Protein AF-A0A0P7YQ65-F1 (afdb_monomer_lite)

Structure (mmCIF, N/CA/C/O backbone):
data_AF-A0A0P7YQ65-F1
#
_entry.id   AF-A0A0P7YQ65-F1
#
loop_
_atom_site.group_PDB
_atom_site.id
_atom_site.type_symbol
_atom_site.label_atom_id
_atom_site.label_alt_id
_atom_site.label_comp_id
_atom_site.label_asym_id
_atom_site.label_entity_id
_atom_site.label_seq_id
_atom_site.pdbx_PDB_ins_code
_atom_site.Cartn_x
_atom_site.Cartn_y
_atom_site.Cartn_z
_atom_site.occupancy
_atom_site.B_iso_or_equiv
_atom_site.auth_seq_id
_atom_site.auth_comp_id
_atom_site.auth_asym_id
_atom_site.auth_atom_id
_atom_site.pdbx_PDB_model_num
ATOM 1 N N . THR A 1 1 ? -22.231 3.088 13.021 1.00 81.00 1 THR A N 1
ATOM 2 C CA . THR A 1 1 ? -20.899 3.186 12.365 1.00 81.00 1 THR A CA 1
ATOM 3 C C . THR A 1 1 ? -19.817 2.565 13.251 1.00 81.00 1 THR A C 1
ATOM 5 O O . THR A 1 1 ? -20.143 2.101 14.336 1.00 81.00 1 THR A O 1
ATOM 8 N N . ILE A 1 2 ? -18.547 2.473 12.818 1.00 89.12 2 ILE A N 1
ATOM 9 C CA . ILE A 1 2 ? -17.470 1.902 13.663 1.00 89.12 2 ILE A CA 1
ATOM 10 C C . ILE A 1 2 ? -17.171 2.763 14.904 1.00 89.12 2 ILE A C 1
ATOM 12 O O . ILE A 1 2 ? -16.790 2.227 15.935 1.00 89.12 2 ILE A O 1
ATOM 16 N N . LEU A 1 3 ? -17.410 4.077 14.811 1.00 90.44 3 LEU A N 1
ATOM 17 C CA . LEU A 1 3 ? -17.235 5.037 15.905 1.00 90.44 3 LEU A CA 1
ATOM 18 C C . LEU A 1 3 ? -18.256 4.833 17.033 1.00 90.44 3 LEU A C 1
ATOM 20 O O . LEU A 1 3 ? -17.867 4.820 18.193 1.00 90.44 3 LEU A O 1
ATOM 24 N N . GLU A 1 4 ? -19.530 4.604 16.696 1.00 92.19 4 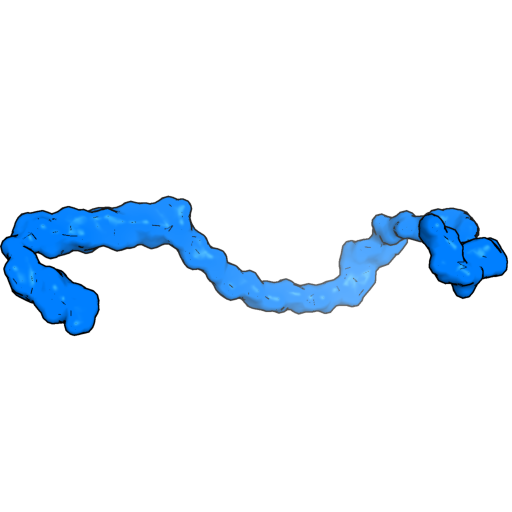GLU A N 1
ATOM 25 C CA . GLU A 1 4 ? -20.584 4.305 17.686 1.00 92.19 4 GLU A CA 1
ATOM 26 C C . GLU A 1 4 ? -20.237 3.057 18.506 1.00 92.19 4 GLU A C 1
ATOM 28 O O . GLU A 1 4 ? -20.224 3.091 19.730 1.00 92.19 4 GLU A O 1
ATOM 33 N N . LYS A 1 5 ? -19.830 1.976 17.828 1.00 90.25 5 LYS A N 1
ATOM 34 C CA . LYS A 1 5 ? -19.441 0.728 18.496 1.00 90.25 5 LYS A CA 1
ATOM 35 C C . LYS A 1 5 ? -18.218 0.879 19.397 1.00 90.25 5 LYS A C 1
ATOM 37 O O . LYS A 1 5 ? -18.065 0.077 20.303 1.00 90.25 5 LYS A O 1
ATOM 42 N N . LEU A 1 6 ? -17.337 1.842 19.123 1.00 89.94 6 LEU A N 1
ATOM 43 C CA . LEU A 1 6 ? -16.158 2.107 19.946 1.00 89.94 6 LEU A CA 1
ATOM 44 C C . LEU A 1 6 ? -16.536 2.854 21.236 1.00 89.94 6 LEU A C 1
ATOM 46 O O . LEU A 1 6 ? -15.967 2.571 22.285 1.00 89.94 6 LEU A O 1
ATOM 50 N N . GLN A 1 7 ? -17.498 3.781 21.152 1.00 90.81 7 GLN A N 1
ATOM 51 C CA . GLN A 1 7 ? -17.994 4.557 22.295 1.00 90.81 7 GLN A CA 1
ATOM 52 C C . GLN A 1 7 ? -18.768 3.707 23.306 1.00 90.81 7 GLN A C 1
ATOM 54 O O . GLN A 1 7 ? -18.700 3.992 24.498 1.00 90.81 7 GLN A O 1
ATOM 59 N N . ASP A 1 8 ? -19.445 2.652 22.851 1.00 94.81 8 ASP A N 1
ATOM 60 C CA . ASP A 1 8 ? -20.204 1.742 23.719 1.00 94.81 8 ASP A CA 1
ATOM 61 C C . ASP A 1 8 ? -19.314 0.791 24.549 1.00 94.81 8 ASP A C 1
ATOM 63 O O . ASP A 1 8 ? -19.806 0.091 25.437 1.00 94.81 8 ASP A O 1
ATOM 67 N N . LEU A 1 9 ? -18.005 0.729 24.269 1.00 93.88 9 LEU A N 1
ATOM 68 C CA . LEU A 1 9 ? -17.078 -0.163 24.970 1.00 93.88 9 LEU A CA 1
ATOM 69 C C . LEU A 1 9 ? -16.540 0.474 26.262 1.00 93.88 9 LEU A C 1
ATOM 71 O O . LEU A 1 9 ? -16.280 1.679 26.288 1.00 93.88 9 LEU A O 1
ATOM 75 N N . PRO A 1 10 ? -16.262 -0.327 27.308 1.00 96.56 10 PRO A N 1
ATOM 76 C CA . PRO A 1 10 ? -15.515 0.120 28.481 1.00 96.56 10 PRO A CA 1
ATOM 77 C C . PRO A 1 10 ? -14.142 0.701 28.117 1.00 96.56 10 PRO A C 1
ATOM 79 O O . PRO A 1 10 ? -13.490 0.230 27.182 1.00 96.56 10 PRO A O 1
ATOM 82 N N . GLU A 1 11 ? -13.649 1.653 28.914 1.00 93.25 11 GLU A N 1
ATOM 83 C CA . GLU A 1 11 ? -12.364 2.339 28.681 1.00 93.25 11 GLU A CA 1
ATOM 84 C C . GLU A 1 11 ? -11.184 1.374 28.489 1.00 93.25 11 GLU A C 1
ATOM 86 O O . GLU A 1 11 ? -10.313 1.601 27.650 1.00 93.25 11 GLU A O 1
ATOM 91 N N . THR A 1 12 ? -11.176 0.255 29.216 1.00 95.44 12 THR A N 1
ATOM 92 C CA . THR A 1 12 ? -10.129 -0.771 29.107 1.00 95.44 12 THR A CA 1
ATOM 93 C C . THR A 1 12 ? -10.074 -1.400 27.717 1.00 95.44 12 THR A C 1
ATOM 95 O O . THR A 1 12 ? -8.993 -1.619 27.176 1.00 95.44 12 THR A O 1
ATOM 98 N N . GLN A 1 13 ? -11.232 -1.659 27.110 1.00 94.25 13 GLN A N 1
ATOM 99 C CA . GLN A 1 13 ? -11.326 -2.222 25.766 1.00 94.25 13 GLN A CA 1
ATOM 100 C C . GLN A 1 13 ? -11.003 -1.171 24.703 1.00 94.25 13 GLN A C 1
ATOM 102 O O . GLN A 1 13 ? -10.385 -1.498 23.691 1.00 94.25 13 GLN A O 1
ATOM 107 N N . GLN A 1 14 ? -11.345 0.097 24.946 1.00 95.31 14 GLN A N 1
ATOM 108 C CA . GLN A 1 14 ? -10.928 1.195 24.073 1.00 95.31 14 GLN A CA 1
ATOM 109 C C . GLN A 1 14 ? -9.398 1.312 24.023 1.00 95.31 14 GLN A C 1
ATOM 111 O O . GLN A 1 14 ? -8.839 1.408 22.931 1.00 95.31 14 GLN A O 1
ATOM 116 N N . GLN A 1 15 ? -8.715 1.220 25.171 1.00 95.25 15 GLN A N 1
ATOM 117 C CA . GLN A 1 15 ? -7.246 1.220 25.227 1.00 95.25 15 GLN A CA 1
ATOM 118 C C . GLN A 1 15 ? -6.634 0.036 24.474 1.00 95.25 15 GLN A C 1
ATOM 120 O O . GLN A 1 15 ? -5.757 0.238 23.643 1.00 95.25 15 GLN A O 1
ATOM 125 N N . GLN A 1 16 ? -7.165 -1.179 24.643 1.00 96.44 16 GLN A N 1
ATOM 126 C CA . GLN A 1 16 ? -6.689 -2.345 23.884 1.00 96.44 16 GLN A CA 1
ATOM 127 C C . GLN A 1 16 ? -6.803 -2.159 22.365 1.00 96.44 16 GLN A C 1
ATOM 129 O O . GLN A 1 16 ? -5.945 -2.615 21.609 1.00 96.44 16 GLN A O 1
ATOM 134 N N . ILE A 1 17 ? -7.865 -1.497 21.901 1.00 95.50 17 ILE A N 1
ATOM 135 C CA . ILE A 1 17 ? -8.037 -1.195 20.479 1.00 95.50 17 ILE A CA 1
ATOM 136 C C . ILE A 1 17 ? -7.017 -0.146 20.026 1.00 95.50 17 ILE A C 1
ATOM 138 O O . ILE A 1 17 ? -6.449 -0.301 18.945 1.00 95.50 17 ILE A O 1
ATOM 142 N N . LEU A 1 18 ? -6.760 0.890 20.831 1.00 94.75 18 LEU A N 1
ATOM 143 C CA . LEU A 1 18 ? -5.735 1.897 20.538 1.00 94.75 18 LEU A CA 1
ATOM 144 C C . LEU A 1 18 ? -4.344 1.263 20.433 1.00 94.75 18 LEU A C 1
ATOM 146 O O . LEU A 1 18 ? -3.672 1.467 19.421 1.00 94.75 18 LEU A O 1
ATOM 150 N N . ASP A 1 19 ? -3.971 0.420 21.395 1.00 96.94 19 ASP A N 1
ATOM 151 C CA . ASP A 1 19 ? -2.708 -0.326 21.388 1.00 96.94 19 ASP A CA 1
ATOM 152 C C . ASP A 1 19 ? -2.587 -1.201 20.133 1.00 96.94 19 ASP A C 1
ATOM 154 O O . ASP A 1 19 ? -1.538 -1.277 19.488 1.00 96.94 19 ASP A O 1
ATOM 158 N N . TYR A 1 20 ? -3.682 -1.854 19.737 1.00 96.19 20 TYR A N 1
ATOM 159 C CA . TYR A 1 20 ? -3.700 -2.685 18.540 1.00 96.19 20 TYR A CA 1
ATOM 160 C C . TYR A 1 20 ? -3.565 -1.863 17.253 1.00 96.19 20 TYR A C 1
ATOM 162 O O . TYR A 1 20 ? -2.855 -2.269 16.331 1.00 96.19 20 TYR A O 1
ATOM 170 N N . ILE A 1 21 ? -4.205 -0.694 17.175 1.00 94.88 21 ILE A N 1
ATOM 171 C CA . ILE A 1 21 ? -4.049 0.235 16.047 1.00 94.88 21 ILE A CA 1
ATOM 172 C C . ILE A 1 21 ? -2.600 0.723 15.963 1.00 94.88 21 ILE A C 1
ATOM 174 O O . ILE A 1 21 ? -2.028 0.742 14.867 1.00 94.88 21 ILE A O 1
ATOM 178 N N . GLU A 1 22 ? -1.990 1.069 17.097 1.00 95.12 22 GLU A N 1
ATOM 179 C CA . GLU A 1 22 ? -0.580 1.451 17.160 1.00 95.12 22 GLU A CA 1
ATOM 180 C C . GLU A 1 22 ? 0.313 0.311 16.659 1.00 95.12 22 GLU A C 1
ATOM 182 O O . GLU A 1 22 ? 1.103 0.509 15.730 1.00 95.12 22 GLU A O 1
ATOM 187 N N . PHE A 1 23 ? 0.119 -0.905 17.167 1.00 97.00 23 PHE A N 1
ATOM 188 C CA . PHE A 1 23 ? 0.826 -2.096 16.699 1.00 97.00 23 PHE A CA 1
ATOM 189 C C . PHE A 1 23 ? 0.697 -2.299 15.182 1.00 97.00 23 PHE A C 1
ATOM 191 O O . PHE A 1 23 ? 1.694 -2.535 14.496 1.00 97.00 23 PHE A O 1
ATOM 198 N N . LEU A 1 24 ? -0.514 -2.186 14.628 1.00 96.12 24 LEU A N 1
ATOM 199 C CA . LEU A 1 24 ? -0.742 -2.338 13.190 1.00 96.12 24 LEU A CA 1
ATOM 200 C C . LEU A 1 24 ? -0.020 -1.261 12.377 1.00 96.12 24 LEU A C 1
ATOM 202 O O . LEU A 1 24 ? 0.527 -1.573 11.318 1.00 96.12 24 LEU A O 1
ATOM 206 N N . SER A 1 25 ? 0.016 -0.021 12.868 1.00 91.69 25 SER A N 1
ATOM 207 C CA . SER A 1 25 ? 0.713 1.086 12.205 1.00 91.69 25 SER A CA 1
ATOM 208 C C . SER A 1 25 ? 2.228 0.870 12.128 1.00 91.69 25 SER A C 1
ATOM 210 O O . SER A 1 25 ? 2.846 1.204 11.116 1.00 91.69 25 SER A O 1
ATOM 212 N N . GLN A 1 26 ? 2.809 0.255 13.162 1.00 92.00 26 GLN A N 1
ATOM 213 C CA . GLN A 1 26 ? 4.231 -0.079 13.221 1.00 92.00 26 GLN A CA 1
ATOM 214 C C . GLN A 1 26 ? 4.555 -1.316 12.374 1.00 92.00 26 GLN A C 1
ATOM 216 O O . GLN A 1 26 ? 5.556 -1.339 11.659 1.00 92.00 26 GLN A O 1
ATOM 221 N N . LYS A 1 27 ? 3.698 -2.343 12.425 1.00 94.62 27 LYS A N 1
ATOM 222 C CA . LYS A 1 27 ? 3.882 -3.603 11.690 1.00 94.62 27 LYS A CA 1
ATOM 223 C C . LYS A 1 27 ? 3.709 -3.439 10.182 1.00 94.62 27 LYS A C 1
ATOM 225 O O . LYS A 1 27 ? 4.417 -4.081 9.408 1.00 94.62 27 LYS A O 1
ATOM 230 N N . TYR A 1 28 ? 2.767 -2.599 9.768 1.00 92.38 28 TYR A N 1
ATOM 231 C CA . TYR A 1 28 ? 2.464 -2.323 8.369 1.00 92.38 28 TYR A CA 1
ATOM 232 C C . TYR A 1 28 ? 2.662 -0.831 8.095 1.00 92.38 28 TYR A C 1
ATOM 234 O O . TYR A 1 28 ? 1.678 -0.099 7.936 1.00 92.38 28 TYR A O 1
ATOM 242 N N . PRO A 1 29 ? 3.920 -0.352 8.039 1.00 85.88 29 PRO A N 1
ATOM 243 C CA . PRO A 1 29 ? 4.175 1.039 7.716 1.00 85.88 29 PRO A CA 1
ATOM 244 C C . PRO A 1 29 ? 3.533 1.332 6.364 1.00 85.88 29 PRO A C 1
ATOM 246 O O . PRO A 1 29 ? 3.779 0.627 5.379 1.00 85.88 29 PRO A O 1
ATOM 249 N N . LYS A 1 30 ? 2.680 2.363 6.315 1.00 82.31 30 LYS A N 1
ATOM 250 C CA . LYS A 1 30 ? 2.106 2.814 5.047 1.00 82.31 30 LYS A CA 1
ATOM 251 C C . LYS A 1 30 ? 3.271 3.036 4.085 1.00 82.31 30 LYS A C 1
ATOM 253 O O . LYS A 1 30 ? 4.201 3.759 4.458 1.00 82.31 30 LYS A O 1
ATOM 258 N N . PRO A 1 31 ? 3.256 2.434 2.882 1.00 76.12 31 PRO A N 1
ATOM 259 C CA . PRO A 1 31 ? 4.269 2.738 1.895 1.00 76.12 31 PRO A CA 1
ATOM 260 C C . PRO A 1 31 ? 4.216 4.244 1.692 1.00 76.12 31 PRO A C 1
ATOM 262 O O . PRO A 1 31 ? 3.204 4.780 1.235 1.00 76.12 31 PRO A O 1
ATOM 265 N N . GLN A 1 32 ? 5.276 4.937 2.115 1.00 73.00 32 GLN A N 1
ATOM 266 C CA . GLN A 1 32 ? 5.406 6.349 1.813 1.00 73.00 32 GLN A CA 1
ATOM 267 C C . GLN A 1 32 ? 5.237 6.460 0.301 1.00 73.00 32 GLN A C 1
ATOM 269 O O . GLN A 1 32 ? 5.850 5.651 -0.415 1.00 73.00 32 GLN A O 1
ATOM 274 N N . PRO A 1 33 ? 4.396 7.383 -0.199 1.00 70.25 33 PRO A N 1
ATOM 275 C CA . PRO A 1 33 ? 4.365 7.653 -1.619 1.00 70.25 33 PRO A CA 1
ATOM 276 C C . PRO A 1 33 ? 5.805 7.975 -1.989 1.00 70.25 33 PRO A C 1
ATOM 278 O O . PRO A 1 33 ? 6.348 8.997 -1.568 1.00 70.25 33 PRO A O 1
ATOM 281 N N . ARG A 1 34 ? 6.468 7.035 -2.675 1.00 69.38 34 ARG A N 1
ATOM 282 C CA . ARG A 1 34 ? 7.810 7.265 -3.186 1.00 69.38 34 ARG A CA 1
ATOM 283 C C . ARG A 1 34 ? 7.614 8.453 -4.098 1.00 69.38 34 ARG A C 1
ATOM 285 O O . ARG A 1 34 ? 6.953 8.314 -5.128 1.00 69.38 34 ARG A O 1
ATOM 292 N N . SER A 1 35 ? 8.112 9.615 -3.683 1.00 73.06 35 SER A N 1
ATOM 293 C CA . SER A 1 35 ? 8.204 10.748 -4.583 1.00 73.06 35 SER A CA 1
ATOM 294 C C . SER A 1 35 ? 8.845 10.193 -5.852 1.00 73.06 35 SER A C 1
ATOM 296 O O . SER A 1 35 ? 9.855 9.480 -5.747 1.00 73.06 35 SER A O 1
ATOM 298 N N . PRO A 1 36 ? 8.201 10.346 -7.024 1.00 75.69 36 PRO A N 1
ATOM 299 C CA . PRO A 1 36 ? 8.733 9.775 -8.244 1.00 75.69 36 PRO A CA 1
ATOM 300 C C . PRO A 1 36 ? 10.144 10.324 -8.382 1.00 75.69 36 PRO A C 1
ATOM 302 O O . PRO A 1 36 ? 10.333 11.530 -8.545 1.00 75.69 36 PRO A O 1
ATOM 305 N N . LYS A 1 37 ? 11.140 9.444 -8.208 1.00 79.19 37 LYS A N 1
ATOM 306 C CA . LYS A 1 37 ? 12.534 9.843 -8.357 1.00 79.19 37 LYS A CA 1
ATOM 307 C C . LYS A 1 37 ? 12.633 10.467 -9.747 1.00 79.19 37 LYS A C 1
ATOM 309 O O . LYS A 1 37 ? 12.166 9.834 -10.703 1.00 79.19 37 LYS A O 1
ATOM 314 N N . PRO A 1 38 ? 13.174 11.689 -9.874 1.00 84.31 38 PRO A N 1
ATOM 315 C CA . PRO A 1 38 ? 13.305 12.312 -11.177 1.00 84.31 38 PRO A CA 1
ATOM 316 C C . PRO A 1 38 ? 14.078 11.355 -12.085 1.00 84.31 38 PRO A C 1
ATOM 318 O O . PRO A 1 38 ? 15.090 10.775 -11.680 1.00 84.31 38 PRO A O 1
ATOM 321 N N . ARG A 1 39 ? 13.559 11.124 -13.295 1.00 88.38 39 ARG A N 1
ATOM 322 C CA . ARG A 1 39 ? 14.239 10.265 -14.266 1.00 88.38 39 ARG A CA 1
ATOM 323 C C . ARG A 1 39 ? 15.563 10.930 -14.624 1.00 88.38 39 ARG A C 1
ATOM 325 O O . ARG A 1 39 ? 15.577 12.063 -15.093 1.00 88.38 39 ARG A O 1
ATOM 332 N N . VAL A 1 40 ? 16.664 10.219 -14.416 1.00 90.38 40 VAL A N 1
ATOM 333 C CA . VAL A 1 40 ? 17.990 10.683 -14.824 1.00 90.38 40 VAL A CA 1
ATOM 334 C C . VAL A 1 40 ? 18.245 10.169 -16.238 1.00 90.38 40 VAL A C 1
ATOM 336 O O . VAL A 1 40 ? 18.293 8.957 -16.465 1.00 90.38 40 VAL A O 1
ATOM 339 N N . ALA A 1 41 ? 18.370 11.082 -17.204 1.00 91.38 41 ALA A N 1
ATOM 340 C CA . ALA A 1 41 ? 18.684 10.723 -18.583 1.00 91.38 41 ALA A CA 1
ATOM 341 C C . ALA A 1 41 ? 20.014 9.950 -18.633 1.00 91.38 41 ALA A C 1
ATOM 343 O O . ALA A 1 41 ? 21.023 10.396 -18.094 1.00 91.38 41 ALA A O 1
ATOM 344 N N . GLY A 1 42 ? 20.010 8.770 -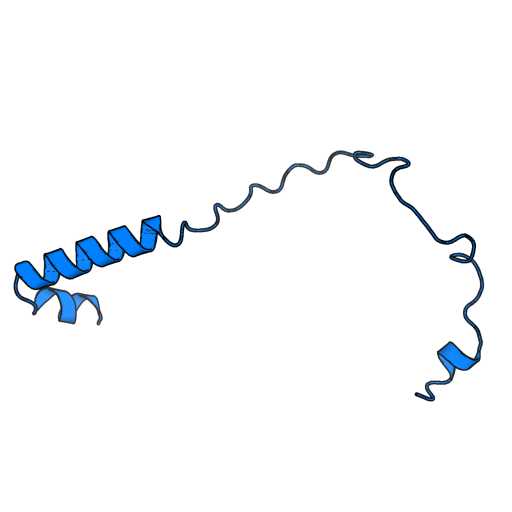19.256 1.00 90.50 42 GLY A N 1
ATOM 345 C CA . GLY A 1 42 ? 21.217 7.955 -19.406 1.00 90.50 42 GLY A CA 1
ATOM 346 C C . GLY A 1 42 ? 21.717 7.239 -18.141 1.00 90.50 42 GLY A C 1
ATOM 347 O O . GLY A 1 42 ? 22.825 6.715 -18.186 1.00 90.50 42 GLY A O 1
ATOM 348 N N . LEU A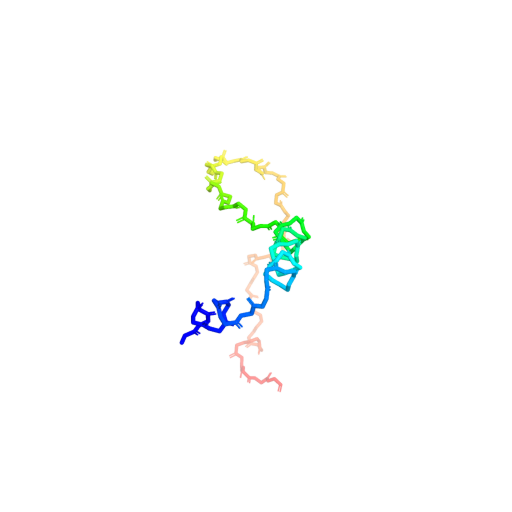 1 43 ? 20.929 7.144 -17.056 1.00 92.69 43 LEU A N 1
ATOM 349 C CA . LEU A 1 43 ? 21.329 6.491 -15.788 1.00 92.69 43 LEU A CA 1
ATOM 350 C C . LEU A 1 43 ? 21.923 5.077 -15.958 1.00 92.69 43 LEU A C 1
ATOM 352 O O . LEU A 1 43 ? 22.767 4.651 -15.175 1.00 92.69 43 LEU A O 1
ATOM 356 N N . HIS A 1 44 ? 21.490 4.360 -16.997 1.00 89.38 44 HIS A N 1
ATOM 357 C CA . HIS A 1 44 ? 21.914 2.995 -17.315 1.00 89.38 44 HIS A CA 1
ATOM 358 C C . HIS A 1 44 ? 22.496 2.876 -18.730 1.00 89.38 44 HIS A C 1
ATOM 360 O O . HIS A 1 44 ? 22.395 1.827 -19.368 1.00 89.38 44 HIS A O 1
ATOM 366 N N . ARG A 1 45 ? 23.093 3.954 -19.256 1.00 92.56 45 ARG A N 1
ATOM 367 C CA . ARG A 1 45 ? 23.712 3.934 -20.588 1.00 92.56 45 ARG A CA 1
ATOM 368 C C . ARG A 1 45 ? 24.772 2.831 -20.660 1.00 92.56 45 ARG A C 1
ATOM 370 O O . ARG A 1 45 ? 25.643 2.751 -19.799 1.00 92.56 45 ARG A O 1
ATOM 377 N N . GLY A 1 46 ? 24.671 1.968 -21.671 1.00 92.75 46 GLY A N 1
ATOM 378 C CA . GLY A 1 46 ? 25.579 0.830 -21.857 1.00 92.75 46 GLY A CA 1
ATOM 379 C C . GLY A 1 46 ? 25.406 -0.312 -20.846 1.00 92.75 46 GLY A C 1
ATOM 380 O O . GLY A 1 46 ? 26.225 -1.222 -20.825 1.00 92.75 46 GLY A O 1
ATOM 381 N N . LYS A 1 47 ? 24.374 -0.270 -19.991 1.00 93.12 47 LYS A N 1
ATOM 382 C CA . LYS A 1 47 ? 24.019 -1.362 -19.066 1.00 93.12 47 LYS A CA 1
ATOM 383 C C . LYS A 1 47 ? 22.834 -2.199 -19.552 1.00 93.12 47 LYS A C 1
ATOM 385 O O . LYS A 1 47 ? 22.472 -3.163 -18.890 1.00 93.12 47 LYS A O 1
ATOM 390 N N . GLY A 1 48 ? 22.221 -1.818 -20.672 1.00 87.69 48 GLY A N 1
ATOM 391 C CA . GLY A 1 48 ? 21.231 -2.648 -21.349 1.00 87.69 48 GLY A CA 1
ATOM 392 C C . GLY A 1 48 ? 21.928 -3.764 -22.119 1.00 87.69 48 GLY A C 1
ATOM 393 O O . GLY A 1 48 ? 22.901 -3.500 -22.820 1.00 87.69 48 GLY A O 1
ATOM 394 N N . TRP A 1 49 ? 21.425 -4.985 -21.979 1.00 94.50 49 TRP A N 1
ATOM 395 C CA . TRP A 1 49 ? 21.723 -6.083 -22.888 1.00 94.50 49 TRP A CA 1
ATOM 396 C C . TRP A 1 49 ? 20.536 -6.241 -23.834 1.00 94.50 49 TRP A C 1
ATOM 398 O O . TRP A 1 49 ? 19.384 -6.136 -23.408 1.00 94.50 49 TRP A O 1
ATOM 408 N N . ILE A 1 50 ? 20.828 -6.453 -25.108 1.00 93.00 50 ILE A N 1
ATOM 409 C CA . ILE A 1 50 ? 19.853 -6.802 -26.131 1.00 93.00 50 ILE A CA 1
ATOM 410 C C . ILE A 1 50 ? 20.403 -8.027 -26.850 1.00 93.00 50 ILE A C 1
ATOM 412 O O . ILE A 1 50 ? 21.619 -8.139 -27.003 1.00 93.00 50 ILE A O 1
ATOM 416 N N . SER A 1 51 ? 19.523 -8.952 -27.217 1.00 94.81 51 SER A N 1
ATOM 417 C CA . SER A 1 51 ? 19.930 -10.121 -27.990 1.00 94.81 51 SER A CA 1
ATOM 418 C C . SER A 1 51 ? 20.460 -9.689 -29.359 1.00 94.81 51 SER A C 1
ATOM 420 O O . SER A 1 51 ? 19.981 -8.697 -29.919 1.00 94.81 51 SER A O 1
ATOM 422 N N . ASP A 1 52 ? 21.434 -10.427 -29.891 1.00 95.75 52 ASP A N 1
ATOM 423 C CA . ASP A 1 52 ? 22.068 -10.119 -31.180 1.00 95.75 52 ASP A CA 1
ATOM 424 C C . ASP A 1 52 ? 21.073 -10.218 -32.351 1.00 95.75 52 ASP A C 1
ATOM 426 O O . ASP A 1 52 ? 21.208 -9.502 -33.341 1.00 95.75 52 ASP A O 1
ATOM 430 N N . ASP A 1 53 ? 20.036 -11.043 -32.197 1.00 94.88 53 ASP A N 1
ATOM 431 C CA . ASP A 1 53 ? 18.958 -11.295 -33.160 1.00 94.88 53 ASP A CA 1
ATOM 432 C C . ASP A 1 53 ? 17.731 -10.386 -32.967 1.00 94.88 53 ASP A C 1
ATOM 434 O O . ASP A 1 53 ? 16.702 -10.583 -33.601 1.00 94.88 53 ASP A O 1
ATOM 438 N N . PHE A 1 54 ? 17.785 -9.368 -32.101 1.00 93.31 54 PHE A N 1
ATOM 439 C CA . PHE A 1 54 ? 16.597 -8.555 -31.796 1.00 93.31 54 PHE A CA 1
ATOM 440 C C . PHE A 1 54 ? 15.992 -7.856 -33.023 1.00 93.31 54 PHE A C 1
ATOM 442 O O . PHE A 1 54 ? 14.789 -7.604 -33.071 1.00 93.31 54 PHE A O 1
ATOM 449 N N . ASN A 1 55 ? 16.832 -7.507 -33.997 1.00 94.88 55 ASN A N 1
ATOM 450 C CA . ASN A 1 55 ? 16.388 -6.874 -35.237 1.00 94.88 55 ASN A CA 1
ATOM 451 C C . ASN A 1 55 ? 16.015 -7.891 -36.324 1.00 94.88 55 ASN A C 1
ATOM 453 O O . ASN A 1 55 ? 15.610 -7.476 -37.414 1.00 94.88 55 ASN A O 1
ATOM 457 N N . ASP A 1 56 ? 16.166 -9.187 -36.059 1.00 95.25 56 ASP A N 1
ATOM 458 C CA . ASP A 1 56 ? 15.856 -10.224 -37.028 1.00 95.25 56 ASP A CA 1
ATOM 459 C C . ASP A 1 56 ? 14.333 -10.347 -37.199 1.00 95.25 56 ASP A C 1
ATOM 461 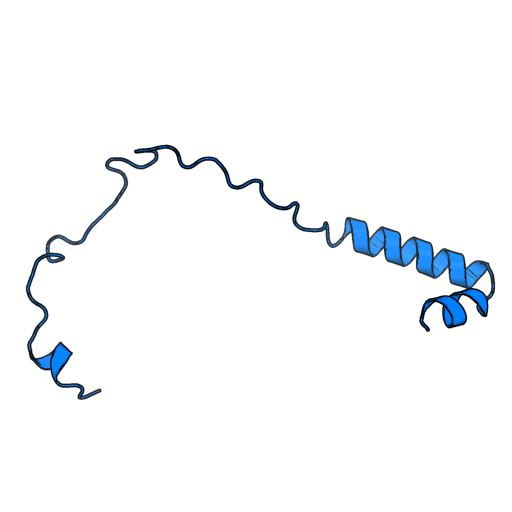O O . ASP A 1 56 ? 13.556 -10.130 -36.260 1.00 95.25 56 ASP A O 1
ATOM 465 N N . PRO A 1 57 ? 13.859 -10.662 -38.417 1.00 92.56 57 PRO A N 1
ATOM 466 C CA . PRO A 1 57 ? 12.439 -10.831 -38.664 1.00 92.56 57 PRO A CA 1
ATOM 467 C C . PRO A 1 57 ? 11.904 -12.043 -37.899 1.00 92.56 57 PRO A C 1
ATOM 469 O O . PRO A 1 57 ? 12.482 -13.129 -37.931 1.00 92.56 57 PRO A O 1
ATOM 472 N N . LEU A 1 58 ? 10.744 -11.872 -37.262 1.00 90.44 58 LEU A N 1
ATOM 473 C CA . LEU A 1 58 ? 10.051 -12.988 -36.628 1.00 90.44 58 LEU A CA 1
ATOM 474 C C . LEU A 1 58 ? 9.635 -14.029 -37.688 1.00 90.44 58 LEU A C 1
ATOM 476 O O . LEU A 1 58 ? 9.128 -13.630 -38.745 1.00 90.44 58 LEU A O 1
ATOM 480 N N . PRO A 1 59 ? 9.798 -15.341 -37.416 1.00 89.75 59 PRO A N 1
ATOM 481 C CA . PRO A 1 59 ? 9.387 -16.395 -38.338 1.00 89.75 59 PRO A CA 1
ATOM 482 C C . PRO A 1 59 ? 7.896 -16.293 -38.705 1.00 89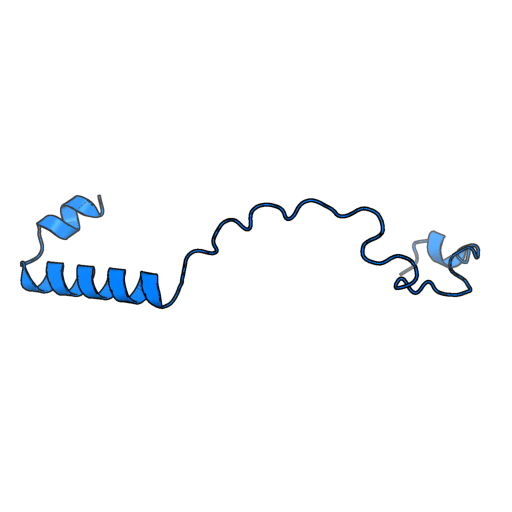.75 59 PRO A C 1
ATOM 484 O O . PRO A 1 59 ? 7.085 -15.925 -37.848 1.00 89.75 59 PRO A O 1
ATOM 487 N N . PRO A 1 60 ? 7.489 -16.634 -39.942 1.00 85.62 60 PRO A N 1
ATOM 488 C CA . PRO A 1 60 ? 6.089 -16.579 -40.374 1.00 85.62 60 PRO A CA 1
ATOM 489 C C . PRO A 1 60 ? 5.128 -17.369 -39.475 1.00 85.62 60 PRO A C 1
ATOM 491 O O . PRO A 1 60 ? 3.984 -16.961 -39.273 1.00 85.62 60 PRO A O 1
ATOM 494 N N . GLU A 1 61 ? 5.598 -18.471 -38.895 1.00 86.75 61 GLU A N 1
ATOM 495 C CA . GLU A 1 61 ? 4.843 -19.344 -37.996 1.00 86.75 61 GLU A CA 1
ATOM 496 C C . GLU A 1 61 ? 4.399 -18.596 -36.734 1.00 86.75 61 GLU A C 1
ATOM 498 O O . GLU A 1 61 ? 3.293 -18.827 -36.247 1.00 86.75 61 GLU A O 1
ATOM 503 N N . TYR A 1 62 ? 5.199 -17.631 -36.263 1.00 84.38 62 TYR A N 1
ATOM 504 C CA . TYR A 1 62 ? 4.861 -16.772 -35.124 1.00 84.38 62 TYR A CA 1
ATOM 505 C C . TYR A 1 62 ? 3.580 -15.961 -35.376 1.00 84.38 62 TYR A C 1
ATOM 507 O O . TYR A 1 62 ? 2.790 -15.717 -34.467 1.00 84.38 62 TYR A O 1
ATOM 515 N N . TRP A 1 63 ? 3.341 -15.576 -36.631 1.00 83.94 63 TRP A N 1
ATOM 516 C CA . TRP A 1 63 ? 2.177 -14.790 -37.043 1.00 83.94 63 TRP A CA 1
ATOM 517 C C . TRP A 1 63 ? 0.967 -15.647 -37.423 1.00 83.94 63 TRP A C 1
ATOM 519 O O . TRP A 1 63 ? -0.120 -15.114 -37.636 1.00 83.94 63 TRP A O 1
ATOM 529 N N . SER A 1 64 ? 1.138 -16.968 -37.512 1.00 82.25 64 SER A N 1
ATOM 530 C CA . SER A 1 64 ? 0.110 -17.888 -3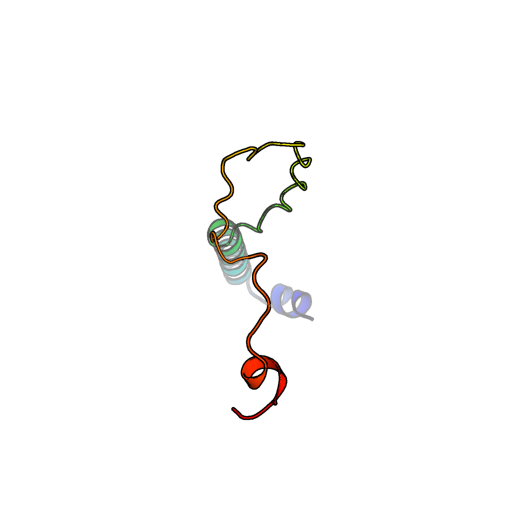8.013 1.00 82.25 64 SER A CA 1
ATOM 531 C C . SER A 1 64 ? -1.003 -18.204 -37.005 1.00 82.25 64 SER A C 1
ATOM 533 O O . SER A 1 64 ? -2.014 -18.796 -37.380 1.00 82.25 64 SER A O 1
ATOM 535 N N . GLY A 1 65 ? -0.850 -17.803 -35.737 1.00 72.06 65 GLY A N 1
ATOM 536 C CA . GLY A 1 65 ? -1.878 -17.963 -34.702 1.00 72.06 65 GLY A CA 1
ATOM 537 C C . GLY A 1 65 ? -2.191 -19.413 -34.315 1.00 72.06 65 GLY A C 1
ATOM 538 O O . GLY A 1 65 ? -3.169 -19.647 -33.608 1.00 72.06 65 GLY A O 1
ATOM 539 N N . GLN A 1 66 ? -1.392 -20.384 -34.762 1.00 68.00 66 GLN A N 1
ATOM 540 C CA . GLN A 1 66 ? -1.484 -21.766 -34.300 1.00 68.00 66 GLN A CA 1
ATOM 541 C C . GLN A 1 66 ? -0.640 -21.915 -33.031 1.00 68.00 66 GLN A C 1
ATOM 543 O O . GLN A 1 66 ? 0.588 -21.893 -33.091 1.00 68.00 66 GLN A O 1
ATOM 548 N N . GLY A 1 67 ? -1.323 -21.979 -31.887 1.00 60.22 67 GLY A N 1
ATOM 549 C CA . GLY A 1 67 ? -0.758 -22.386 -30.598 1.00 60.22 67 GLY A CA 1
ATOM 550 C C . GLY A 1 67 ? -0.969 -23.867 -30.326 1.00 60.22 67 GLY A C 1
ATOM 551 O O . GLY A 1 67 ? -1.854 -24.465 -30.981 1.00 60.22 67 GLY A O 1
#

Radius of gyration: 28.16 Å; chains: 1; bounding box: 46×35×70 Å

pLDDT: mean 88.75, std 8.3, range [60.22, 97.0]

Foldseek 3Di:
DVVVVLVPDDPVVNVVVVVVVVVCCVVCPDPDPPPPDPDDPCPCPVVDDDDPCNVPDDDPVVVVPDD

Sequence (67 aa):
TILEKLQDLPETQQQQILDYIEFLSQKYPKPQPRSPKPRVAGLHRGKGWISDDFNDPLPPEYWSGQG

Secondary structure (DSSP, 8-state):
-HHHHHHTS-HHHHHHHHHHHHHHHHHS--------PPP-TTTTTT-----TTTTSPPPHHHHS---